Protein AF-A0A920MDA3-F1 (afdb_monomer_lite)

Radius of gyration: 17.48 Å; chains: 1; bounding box: 36×52×42 Å

Sequence (146 aa):
MLSHYSPLKVAENFQVLQALHPNRIDMGLGRAPGSDARTAHALQSFGNASGSDRYLESVLEIRTLLRREIIETGPLAGVQALPLTETMPELWLLASSEGSASVAAHCGLPLSWAHLSTVMVLRLATFIESIFVLHLSTAIQLFQSV

Structure (mmCIF, N/CA/C/O backbone):
data_AF-A0A920MDA3-F1
#
_entry.id   AF-A0A920MDA3-F1
#
loop_
_atom_site.group_PDB
_atom_site.id
_atom_site.type_symbol
_atom_site.label_atom_id
_atom_site.label_alt_id
_atom_site.label_comp_id
_atom_site.label_asym_id
_atom_site.label_entity_id
_atom_site.label_seq_id
_atom_site.pdbx_PDB_ins_code
_atom_site.Cartn_x
_atom_site.Cartn_y
_atom_site.Cartn_z
_atom_site.occupancy
_atom_site.B_iso_or_equiv
_atom_site.auth_seq_id
_atom_site.auth_comp_id
_atom_site.auth_asym_id
_atom_site.auth_atom_id
_atom_site.pdbx_PDB_model_num
ATOM 1 N N . MET A 1 1 ? 0.042 3.400 -8.063 1.00 73.44 1 MET A N 1
ATOM 2 C CA . MET A 1 1 ? 1.342 4.102 -8.152 1.00 73.44 1 MET A CA 1
ATOM 3 C C . MET A 1 1 ? 1.751 4.520 -6.752 1.00 73.44 1 MET A C 1
ATOM 5 O O . MET A 1 1 ? 1.518 5.653 -6.349 1.00 73.44 1 MET A O 1
ATOM 9 N N . LEU A 1 2 ? 2.275 3.571 -5.974 1.00 82.31 2 LEU A N 1
ATOM 10 C CA . LEU A 1 2 ? 2.605 3.819 -4.564 1.00 82.31 2 LEU A CA 1
ATOM 11 C C . LEU A 1 2 ? 3.789 4.788 -4.402 1.00 82.31 2 LEU A C 1
ATOM 13 O O . LEU A 1 2 ? 3.884 5.475 -3.398 1.00 82.31 2 LEU A O 1
ATOM 17 N N . SER A 1 3 ? 4.631 4.914 -5.431 1.00 78.00 3 SER A N 1
ATOM 18 C CA . SER A 1 3 ? 5.811 5.790 -5.458 1.00 78.00 3 SER A CA 1
ATOM 19 C C . SER A 1 3 ? 5.535 7.269 -5.165 1.00 78.00 3 SER A C 1
ATOM 21 O O . SER A 1 3 ? 6.467 8.006 -4.865 1.00 78.00 3 SER A O 1
ATOM 23 N N . HIS A 1 4 ? 4.284 7.719 -5.282 1.00 82.81 4 HIS A N 1
ATOM 24 C CA . HIS A 1 4 ? 3.924 9.139 -5.225 1.00 82.81 4 HIS A CA 1
ATOM 25 C C . HIS A 1 4 ? 3.203 9.547 -3.940 1.00 82.81 4 HIS A C 1
ATOM 27 O O . HIS A 1 4 ? 2.972 10.730 -3.727 1.00 82.81 4 HIS A O 1
ATOM 33 N N . TYR A 1 5 ? 2.817 8.593 -3.090 1.00 86.56 5 TYR A N 1
ATOM 34 C CA . TYR A 1 5 ? 1.974 8.863 -1.926 1.00 86.56 5 TYR A CA 1
ATOM 35 C C . TYR A 1 5 ? 2.527 8.183 -0.678 1.00 86.56 5 TYR A C 1
ATOM 37 O O . TYR A 1 5 ? 3.132 7.117 -0.756 1.00 86.56 5 TYR A O 1
ATOM 45 N N . SER A 1 6 ? 2.280 8.785 0.487 1.00 89.00 6 SER A N 1
ATOM 46 C CA . SER A 1 6 ? 2.546 8.126 1.767 1.00 89.00 6 SER A CA 1
ATOM 47 C C . SER A 1 6 ? 1.701 6.843 1.900 1.00 89.00 6 SER A C 1
ATOM 49 O O . SER A 1 6 ? 0.511 6.877 1.563 1.00 89.00 6 SER A O 1
ATOM 51 N N . PRO A 1 7 ? 2.268 5.746 2.440 1.00 92.44 7 PRO A N 1
ATOM 52 C CA . PRO A 1 7 ? 1.552 4.517 2.794 1.00 92.44 7 PRO A CA 1
ATOM 53 C C . PRO A 1 7 ? 0.256 4.774 3.568 1.00 92.44 7 PRO A C 1
ATOM 55 O O . PRO A 1 7 ? -0.792 4.235 3.217 1.00 92.44 7 PRO A O 1
ATOM 58 N N . LEU A 1 8 ? 0.306 5.674 4.558 1.00 94.50 8 LEU A N 1
ATOM 59 C CA . LEU A 1 8 ? -0.853 6.046 5.368 1.00 94.50 8 LEU A CA 1
ATOM 60 C C . LEU A 1 8 ? -1.972 6.633 4.509 1.00 94.50 8 LEU A C 1
ATOM 62 O O . LEU A 1 8 ? -3.113 6.193 4.591 1.00 94.50 8 LEU A O 1
ATOM 66 N N . LYS A 1 9 ? -1.637 7.578 3.624 1.00 93.75 9 LYS A N 1
ATOM 67 C CA . LYS A 1 9 ? -2.626 8.234 2.763 1.00 93.75 9 LYS A CA 1
ATOM 68 C C . LYS A 1 9 ? -3.333 7.232 1.852 1.00 93.75 9 LYS A C 1
ATOM 70 O O . LYS A 1 9 ? -4.536 7.345 1.620 1.00 93.75 9 LYS A O 1
ATOM 75 N N . VAL A 1 10 ? -2.587 6.265 1.321 1.00 94.69 10 VAL A N 1
ATOM 76 C CA . VAL A 1 10 ? -3.156 5.198 0.492 1.00 94.69 10 VAL A CA 1
ATOM 77 C C . VAL A 1 10 ? -4.061 4.300 1.333 1.00 94.69 10 VAL A C 1
ATOM 79 O O . VAL A 1 10 ? -5.201 4.073 0.935 1.00 94.69 10 VAL A O 1
ATOM 82 N N . ALA A 1 11 ? -3.600 3.847 2.503 1.00 95.81 11 ALA A N 1
ATOM 83 C CA . ALA A 1 11 ? -4.384 2.997 3.396 1.00 95.81 11 ALA A CA 1
ATOM 84 C C . ALA A 1 11 ? -5.718 3.653 3.796 1.00 95.81 11 ALA A C 1
ATOM 86 O O . ALA A 1 11 ? -6.771 3.045 3.622 1.00 95.81 11 ALA A O 1
ATOM 87 N N . GLU A 1 12 ? -5.699 4.912 4.241 1.00 97.00 12 GLU A N 1
ATOM 88 C CA . GLU A 1 12 ? -6.909 5.639 4.649 1.00 97.00 12 GLU A CA 1
ATOM 89 C C . GLU A 1 12 ? -7.890 5.854 3.496 1.00 97.00 12 GLU A C 1
ATOM 91 O O . GLU A 1 12 ? -9.091 5.652 3.658 1.00 97.00 12 GLU A O 1
ATOM 96 N N . ASN A 1 13 ? -7.405 6.208 2.300 1.00 96.62 13 ASN A N 1
ATOM 97 C CA . ASN A 1 13 ? -8.280 6.378 1.139 1.00 96.62 13 ASN A CA 1
ATOM 98 C C . ASN A 1 13 ? -9.062 5.089 0.831 1.00 96.62 13 ASN A C 1
ATOM 100 O O . ASN A 1 13 ? -10.258 5.140 0.548 1.00 96.62 13 ASN A O 1
ATOM 104 N N . PHE A 1 14 ? -8.402 3.934 0.903 1.00 96.69 14 PHE A N 1
ATOM 105 C CA . PHE A 1 14 ? -9.060 2.647 0.690 1.00 96.69 14 PHE A CA 1
ATOM 106 C C . PHE A 1 14 ? -9.953 2.238 1.864 1.00 96.69 14 PHE A C 1
ATOM 108 O O . PHE A 1 14 ? -11.005 1.656 1.623 1.00 96.69 14 PHE A O 1
ATOM 115 N N . GLN A 1 15 ? -9.611 2.595 3.104 1.00 95.56 15 GLN A N 1
ATOM 116 C CA . GLN A 1 15 ? -10.502 2.395 4.252 1.00 95.56 15 GLN A CA 1
ATOM 117 C C . GLN A 1 15 ? -11.776 3.236 4.148 1.00 95.56 15 GLN A C 1
ATOM 119 O O . GLN A 1 15 ? -12.863 2.749 4.451 1.00 95.56 15 GLN A O 1
ATOM 124 N N . VAL A 1 16 ? -11.680 4.472 3.651 1.00 97.12 16 VAL A N 1
ATOM 125 C CA . VAL A 1 16 ? -12.855 5.298 3.344 1.00 97.12 16 VAL A CA 1
ATOM 126 C C . VAL A 1 16 ? -13.719 4.624 2.277 1.00 97.12 16 VAL A C 1
ATOM 128 O O . VAL A 1 16 ? -14.930 4.511 2.456 1.00 97.12 16 VAL A O 1
ATOM 131 N N . LEU A 1 17 ? -13.117 4.133 1.189 1.00 96.44 17 LEU A N 1
ATOM 132 C CA . LEU A 1 17 ? -13.857 3.413 0.148 1.00 96.44 17 LEU A CA 1
AT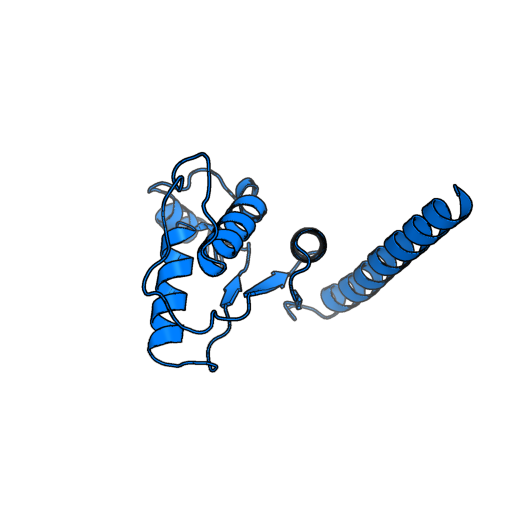OM 133 C C . LEU A 1 17 ? -14.508 2.134 0.687 1.00 96.44 17 LEU A C 1
ATOM 135 O O . LEU A 1 17 ? -15.671 1.877 0.382 1.00 96.44 17 LEU A O 1
ATOM 139 N N . GLN A 1 18 ? -13.804 1.377 1.529 1.00 95.69 18 GLN A N 1
ATOM 140 C CA . GLN A 1 18 ? -14.338 0.189 2.190 1.00 95.69 18 GLN A CA 1
ATOM 141 C C . GLN A 1 18 ? -15.507 0.532 3.122 1.00 95.69 18 GLN A C 1
ATOM 143 O O . GLN A 1 18 ? -16.488 -0.204 3.163 1.00 95.69 18 GLN A O 1
ATOM 148 N N . ALA A 1 19 ? -15.439 1.656 3.842 1.00 95.12 19 ALA A N 1
ATOM 149 C CA . ALA A 1 19 ? -16.518 2.117 4.714 1.00 95.12 19 ALA A CA 1
ATOM 150 C C . ALA A 1 19 ? -17.774 2.506 3.917 1.00 95.12 19 ALA A C 1
ATOM 152 O O . ALA A 1 19 ? -18.892 2.203 4.327 1.00 95.12 19 ALA A O 1
ATOM 153 N N . LEU A 1 20 ? -17.595 3.165 2.769 1.00 96.62 20 LEU A N 1
ATOM 154 C CA . LEU A 1 20 ? -18.698 3.584 1.899 1.00 96.62 20 LEU A CA 1
ATOM 155 C C . LEU A 1 20 ? -19.291 2.417 1.094 1.00 96.62 20 LEU A C 1
ATOM 157 O O . LEU A 1 20 ? -20.492 2.392 0.809 1.00 96.62 20 LEU A O 1
ATOM 161 N N . HIS A 1 21 ? -18.456 1.461 0.690 1.00 95.56 21 HIS A N 1
ATOM 162 C CA . HIS A 1 21 ? -18.805 0.363 -0.210 1.00 95.56 21 HIS A CA 1
ATOM 163 C C . HIS A 1 21 ? -18.217 -0.968 0.286 1.00 95.56 21 HIS A C 1
ATOM 165 O O . HIS A 1 21 ? -17.320 -1.525 -0.355 1.00 95.56 21 HIS A O 1
ATOM 171 N N . PRO A 1 22 ? -18.729 -1.508 1.405 1.00 93.81 22 PRO A N 1
ATOM 172 C CA . PRO A 1 22 ? -18.177 -2.714 2.005 1.00 93.81 22 PRO A CA 1
ATOM 173 C C . PRO A 1 22 ? -18.235 -3.898 1.035 1.00 93.81 22 PRO A C 1
ATOM 175 O O . PRO A 1 22 ? -19.230 -4.099 0.333 1.00 93.81 22 PRO A O 1
ATOM 178 N N . ASN A 1 23 ? -17.154 -4.679 1.019 1.00 90.56 23 ASN A N 1
ATOM 179 C CA . ASN A 1 23 ? -16.962 -5.889 0.206 1.00 90.56 23 ASN A CA 1
ATOM 180 C C . ASN A 1 23 ? -17.063 -5.671 -1.313 1.00 90.56 23 ASN A C 1
ATOM 182 O O . ASN A 1 23 ? -17.382 -6.600 -2.054 1.00 90.56 23 ASN A O 1
ATOM 186 N N . ARG A 1 24 ? -16.833 -4.442 -1.789 1.00 95.38 24 ARG A N 1
ATOM 187 C CA . ARG A 1 24 ? -16.846 -4.115 -3.226 1.00 95.38 24 ARG A CA 1
ATOM 188 C C . ARG A 1 24 ? -15.550 -3.501 -3.740 1.00 95.38 24 ARG A C 1
ATOM 190 O O . ARG A 1 24 ? -15.485 -3.152 -4.916 1.00 95.38 24 ARG A O 1
ATOM 197 N N . ILE A 1 25 ? -14.562 -3.315 -2.870 1.00 93.50 25 ILE A N 1
ATOM 198 C CA . ILE A 1 25 ? -13.334 -2.588 -3.174 1.00 93.50 25 ILE A CA 1
ATOM 199 C C . ILE A 1 25 ? -12.145 -3.458 -2.786 1.00 93.50 25 ILE A C 1
ATOM 201 O O . ILE A 1 25 ? -11.988 -3.799 -1.619 1.00 93.50 25 ILE A O 1
ATOM 205 N N . ASP A 1 26 ? -11.285 -3.731 -3.760 1.00 94.62 26 ASP A N 1
ATOM 206 C CA . ASP A 1 26 ? -9.972 -4.331 -3.539 1.00 94.62 26 ASP A CA 1
ATOM 207 C C . ASP A 1 26 ? -8.879 -3.278 -3.736 1.00 94.62 26 ASP A C 1
ATOM 209 O O . ASP A 1 26 ? -9.021 -2.333 -4.521 1.00 94.62 26 ASP A O 1
ATOM 213 N N . MET A 1 27 ? -7.764 -3.435 -3.028 1.00 95.06 27 MET A N 1
ATOM 214 C CA . MET A 1 27 ? -6.618 -2.536 -3.091 1.00 95.06 27 MET A CA 1
ATOM 215 C C . MET A 1 27 ? -5.545 -3.075 -4.037 1.00 95.06 27 MET A C 1
ATOM 217 O O . MET A 1 27 ? -4.750 -3.929 -3.667 1.00 95.06 27 MET A O 1
ATOM 221 N N . GLY A 1 28 ? -5.456 -2.512 -5.243 1.00 93.31 28 GLY A N 1
ATOM 222 C CA . GLY A 1 28 ? -4.358 -2.781 -6.176 1.00 93.31 28 GLY A CA 1
ATOM 223 C C . GLY A 1 28 ? -3.170 -1.826 -5.999 1.00 93.31 28 GLY A C 1
ATOM 224 O O . GLY A 1 28 ? -3.314 -0.612 -6.164 1.00 93.31 28 GLY A O 1
ATOM 225 N N . LEU A 1 29 ? -1.967 -2.352 -5.743 1.00 91.94 29 LEU A N 1
ATOM 226 C CA . LEU A 1 29 ? -0.732 -1.567 -5.621 1.00 91.94 29 LEU A CA 1
ATOM 227 C C . LEU A 1 29 ? 0.266 -1.896 -6.730 1.00 91.94 29 LEU A C 1
ATOM 229 O O . LEU A 1 29 ? 0.635 -3.043 -6.927 1.00 91.94 29 LEU A O 1
ATOM 233 N N . GLY A 1 30 ? 0.798 -0.871 -7.396 1.00 88.81 30 GLY A N 1
ATOM 234 C CA . GLY A 1 30 ? 1.835 -1.016 -8.423 1.00 88.81 30 GLY A CA 1
ATOM 235 C C . GLY A 1 30 ? 3.031 -0.097 -8.185 1.00 88.81 30 GLY A C 1
ATOM 236 O O . GLY A 1 30 ? 2.868 1.016 -7.663 1.00 88.81 30 GLY A O 1
ATOM 237 N N . ARG A 1 31 ? 4.214 -0.567 -8.604 1.00 84.38 31 ARG A N 1
ATOM 238 C CA . ARG A 1 31 ? 5.507 0.126 -8.448 1.00 84.38 31 ARG A CA 1
ATOM 239 C C . ARG A 1 31 ? 5.746 1.223 -9.484 1.00 84.38 31 ARG A C 1
ATOM 241 O O . ARG A 1 31 ? 6.379 2.223 -9.169 1.00 84.38 31 ARG A O 1
ATOM 248 N N . ALA A 1 32 ? 5.303 1.012 -10.723 1.00 82.19 32 ALA A N 1
ATOM 249 C CA . ALA A 1 32 ? 5.609 1.920 -11.824 1.00 82.19 32 ALA A CA 1
ATOM 250 C C . ALA A 1 32 ? 5.052 3.332 -11.557 1.00 82.19 32 ALA A C 1
ATOM 252 O O . ALA A 1 32 ? 3.961 3.449 -10.993 1.00 82.19 32 ALA A O 1
ATOM 253 N N . PRO A 1 33 ? 5.754 4.393 -11.996 1.00 76.69 33 PRO A N 1
ATOM 254 C CA . PRO A 1 33 ? 5.346 5.773 -11.761 1.00 76.69 33 PRO A CA 1
ATOM 255 C C . PRO A 1 33 ? 4.160 6.211 -12.618 1.00 76.69 33 PRO A C 1
ATOM 257 O O . PRO A 1 33 ? 3.684 7.308 -12.390 1.00 76.69 33 PRO A O 1
ATOM 260 N N . GLY A 1 34 ? 3.714 5.418 -13.602 1.00 79.12 34 GLY A N 1
ATOM 261 C CA . GLY A 1 34 ? 2.482 5.625 -14.385 1.00 79.12 34 GLY A CA 1
ATOM 262 C C . GLY A 1 34 ? 2.334 6.957 -15.136 1.00 79.12 34 GLY A C 1
ATOM 263 O O . GLY A 1 34 ? 1.261 7.230 -15.662 1.00 79.12 34 GLY A O 1
ATOM 264 N N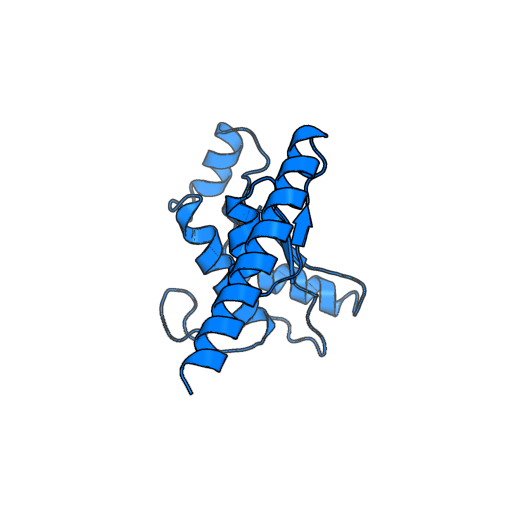 . SER A 1 35 ? 3.384 7.773 -15.199 1.00 81.62 35 SER A N 1
ATOM 265 C CA . SER A 1 35 ? 3.422 9.073 -15.869 1.00 81.62 35 SER A CA 1
ATOM 266 C C . SER A 1 35 ? 4.779 9.292 -16.542 1.00 81.62 35 SER A C 1
ATOM 268 O O . SER A 1 35 ? 5.714 8.512 -16.345 1.00 81.62 35 SER A O 1
ATOM 270 N N . ASP A 1 36 ? 4.915 10.381 -17.300 1.00 87.62 36 ASP A N 1
ATOM 271 C CA . ASP A 1 36 ? 6.217 10.845 -17.776 1.00 87.62 36 ASP A CA 1
ATOM 272 C C . ASP A 1 36 ? 7.113 11.315 -16.612 1.00 87.62 36 ASP A C 1
ATOM 274 O O . ASP A 1 36 ? 6.647 11.547 -15.490 1.00 87.62 36 ASP A O 1
ATOM 278 N N . ALA A 1 37 ? 8.412 11.460 -16.884 1.00 85.00 37 ALA A N 1
ATOM 279 C CA . ALA A 1 37 ? 9.415 11.796 -15.877 1.00 85.00 37 ALA A CA 1
ATOM 280 C C . ALA A 1 37 ? 9.191 13.170 -15.225 1.00 85.00 37 ALA A C 1
ATOM 282 O O . ALA A 1 37 ? 9.449 13.325 -14.032 1.00 85.00 37 ALA A O 1
ATOM 283 N N . ARG A 1 38 ? 8.688 14.162 -15.973 1.00 88.81 38 ARG A N 1
ATOM 284 C CA . ARG A 1 38 ? 8.435 15.507 -15.441 1.00 88.81 38 ARG A CA 1
ATOM 285 C C . ARG A 1 38 ? 7.253 15.480 -14.479 1.00 88.81 38 ARG A C 1
ATOM 287 O O . ARG A 1 38 ? 7.349 16.038 -13.388 1.00 88.81 38 ARG A O 1
ATOM 294 N N . THR A 1 39 ? 6.177 14.797 -14.860 1.00 87.69 39 THR A N 1
ATOM 295 C CA . THR A 1 39 ? 5.009 14.600 -13.993 1.00 87.69 39 THR A CA 1
ATOM 296 C C . THR A 1 39 ? 5.366 13.782 -12.753 1.00 87.69 39 THR A C 1
ATOM 298 O O . THR A 1 39 ? 5.018 14.175 -11.643 1.00 87.69 39 THR A O 1
ATOM 301 N N . ALA A 1 40 ? 6.128 12.694 -12.911 1.00 84.62 40 ALA A N 1
ATOM 302 C CA . ALA A 1 40 ? 6.573 11.867 -11.788 1.00 84.62 40 ALA A CA 1
ATOM 303 C C . ALA A 1 40 ? 7.440 12.670 -10.811 1.00 84.62 40 ALA A C 1
ATOM 305 O O . ALA A 1 40 ? 7.234 12.586 -9.603 1.00 84.62 40 ALA A O 1
ATOM 306 N N . HIS A 1 41 ? 8.358 13.492 -11.330 1.00 83.25 41 HIS A N 1
ATOM 307 C CA . HIS A 1 41 ? 9.186 14.363 -10.506 1.00 83.25 41 HIS A CA 1
ATOM 308 C C . HIS A 1 41 ? 8.337 15.357 -9.715 1.00 83.25 41 HIS A C 1
ATOM 310 O O . HIS A 1 41 ? 8.501 15.434 -8.505 1.00 83.25 41 HIS A O 1
ATOM 316 N N . ALA A 1 42 ? 7.388 16.047 -10.357 1.00 85.50 42 ALA A N 1
ATOM 317 C CA . ALA A 1 42 ? 6.510 17.006 -9.684 1.00 85.50 42 ALA A CA 1
ATOM 318 C C . ALA A 1 42 ? 5.676 16.369 -8.554 1.00 85.50 42 ALA A C 1
ATOM 320 O O . ALA A 1 42 ? 5.453 17.001 -7.524 1.00 85.50 42 ALA A O 1
ATOM 321 N N . LEU A 1 43 ? 5.250 15.112 -8.725 1.00 82.94 43 LEU A N 1
ATOM 322 C CA . LEU A 1 43 ? 4.542 14.348 -7.691 1.00 82.94 43 LEU A CA 1
ATOM 323 C C . LEU A 1 43 ? 5.463 13.903 -6.542 1.00 82.94 43 LEU A C 1
ATOM 325 O O . LEU A 1 43 ? 5.007 13.772 -5.412 1.00 82.94 43 LEU A O 1
ATOM 329 N N . GLN A 1 44 ? 6.752 13.691 -6.816 1.00 77.44 44 GLN A N 1
ATOM 330 C CA . GLN A 1 44 ? 7.755 13.259 -5.834 1.00 77.44 44 GLN A CA 1
ATOM 331 C C . GLN A 1 44 ? 8.476 14.425 -5.138 1.00 77.44 44 GLN A C 1
ATOM 333 O O . GLN A 1 44 ? 9.076 14.217 -4.082 1.00 77.44 44 GLN A O 1
ATOM 338 N N . SER A 1 45 ? 8.410 15.646 -5.692 1.00 58.69 45 SER A N 1
ATOM 339 C CA . SER A 1 45 ? 9.140 16.835 -5.215 1.00 58.69 45 SER A CA 1
ATOM 340 C C . SER A 1 45 ? 8.856 17.202 -3.752 1.00 58.69 45 SER A C 1
ATOM 342 O O . SER A 1 45 ? 9.662 17.899 -3.141 1.00 58.69 45 SER A O 1
ATOM 344 N N . PHE A 1 46 ? 7.758 16.715 -3.167 1.00 55.47 46 PHE A N 1
ATOM 345 C CA . PHE A 1 46 ? 7.391 16.945 -1.771 1.00 55.47 46 PHE A CA 1
ATOM 346 C C . PHE A 1 46 ? 7.328 15.623 -0.991 1.00 55.47 46 PHE A C 1
ATOM 348 O O . PHE A 1 46 ? 6.262 15.050 -0.791 1.00 55.47 46 PHE A O 1
ATOM 355 N N . GLY A 1 47 ? 8.483 15.147 -0.519 1.00 52.41 47 GLY A N 1
ATOM 356 C CA . GLY A 1 47 ? 8.549 14.206 0.610 1.00 52.41 47 GLY A CA 1
ATOM 357 C C . GLY A 1 47 ? 8.851 12.737 0.300 1.00 52.41 47 GLY A C 1
ATOM 358 O O . GLY A 1 47 ? 9.135 12.003 1.239 1.00 52.41 47 GLY A O 1
ATOM 359 N N . ASN A 1 48 ? 8.896 12.312 -0.966 1.00 53.72 48 ASN A N 1
ATOM 360 C CA . ASN A 1 48 ? 9.306 10.953 -1.352 1.00 53.72 48 ASN A CA 1
ATOM 361 C C . ASN A 1 48 ? 10.482 11.007 -2.342 1.00 53.72 48 ASN A C 1
ATOM 363 O O . ASN A 1 48 ? 10.385 10.586 -3.490 1.00 53.72 48 ASN A O 1
ATOM 367 N N . ALA A 1 49 ? 11.620 11.539 -1.886 1.00 46.78 49 ALA A N 1
ATOM 368 C CA . ALA A 1 49 ? 12.877 11.510 -2.644 1.00 46.78 49 ALA A CA 1
ATOM 369 C C . ALA A 1 49 ? 13.518 10.105 -2.700 1.00 46.78 49 ALA A C 1
ATOM 371 O O . ALA A 1 49 ? 14.507 9.897 -3.400 1.00 46.78 49 ALA A O 1
ATOM 372 N N . SER A 1 50 ? 12.967 9.125 -1.982 1.00 48.16 50 SER A N 1
ATOM 373 C CA . SER A 1 50 ? 13.389 7.731 -2.069 1.00 48.16 50 SER A CA 1
ATOM 374 C C . SER A 1 50 ? 12.556 7.043 -3.144 1.00 48.16 50 SER A C 1
ATOM 376 O O . SER A 1 50 ? 11.376 6.772 -2.939 1.00 48.16 50 SER A O 1
ATOM 378 N N . GLY A 1 51 ? 13.174 6.826 -4.306 1.00 52.84 51 GLY A N 1
ATOM 379 C CA . GLY A 1 51 ? 12.585 6.171 -5.468 1.00 52.84 51 GLY A CA 1
ATOM 380 C C . GLY A 1 51 ? 12.143 4.726 -5.210 1.00 52.84 51 GLY A C 1
ATOM 381 O O . GLY A 1 51 ? 11.869 4.310 -4.090 1.00 52.84 51 GLY A O 1
ATOM 382 N N . SER A 1 52 ? 12.074 3.935 -6.278 1.00 54.91 52 SER A N 1
ATOM 383 C CA . SER A 1 52 ? 11.610 2.536 -6.310 1.00 54.91 52 SER A CA 1
ATOM 384 C C . SER A 1 52 ? 12.066 1.608 -5.169 1.00 54.91 52 SER A C 1
ATOM 386 O O . SER A 1 52 ? 11.415 0.585 -4.953 1.00 54.91 52 SER A O 1
ATOM 388 N N . ASP A 1 53 ? 13.142 1.949 -4.460 1.00 64.00 53 ASP A N 1
ATOM 389 C CA . ASP A 1 53 ? 13.769 1.170 -3.388 1.00 64.00 53 ASP A CA 1
ATOM 390 C C . ASP A 1 53 ? 12.898 0.992 -2.138 1.00 64.00 53 ASP A C 1
ATOM 392 O O . ASP A 1 53 ? 13.041 -0.013 -1.449 1.00 64.00 53 ASP A O 1
ATOM 396 N N . ARG A 1 54 ? 11.936 1.886 -1.866 1.00 81.19 54 ARG A N 1
ATOM 397 C CA . ARG A 1 54 ? 11.037 1.744 -0.698 1.00 81.19 54 ARG A CA 1
ATOM 398 C C . ARG A 1 54 ? 9.737 0.998 -0.983 1.00 81.19 54 ARG A C 1
ATOM 400 O O . ARG A 1 54 ? 8.919 0.842 -0.087 1.00 81.19 54 ARG A O 1
ATOM 407 N N . TYR A 1 55 ? 9.519 0.515 -2.208 1.00 86.75 55 TYR A N 1
ATOM 408 C CA . TYR A 1 55 ? 8.231 -0.083 -2.579 1.00 86.75 55 TYR A CA 1
ATOM 409 C C . TYR A 1 55 ? 7.841 -1.274 -1.691 1.00 86.75 55 TYR A C 1
ATOM 411 O O . TYR A 1 55 ? 6.701 -1.333 -1.241 1.00 86.75 55 TYR A O 1
ATOM 419 N N . LEU A 1 56 ? 8.779 -2.188 -1.409 1.00 89.31 56 LEU A N 1
ATOM 420 C CA . LEU A 1 56 ? 8.532 -3.323 -0.511 1.00 89.31 56 LEU A CA 1
ATOM 421 C C . LEU A 1 56 ? 8.156 -2.843 0.897 1.00 89.31 56 LEU A C 1
ATOM 423 O O . LEU A 1 56 ? 7.168 -3.302 1.458 1.00 89.31 56 LEU A O 1
ATOM 427 N N . GLU A 1 57 ? 8.917 -1.895 1.436 1.00 90.25 57 GLU A N 1
ATOM 428 C CA . GLU A 1 57 ? 8.696 -1.336 2.769 1.00 90.25 57 GLU A CA 1
ATOM 429 C C . GLU A 1 57 ? 7.317 -0.666 2.866 1.00 90.25 57 GLU A C 1
ATOM 431 O O . GLU A 1 57 ? 6.538 -0.987 3.755 1.00 90.25 57 GLU A O 1
ATOM 436 N N . SER A 1 58 ? 6.943 0.141 1.870 1.00 91.50 58 SER A N 1
ATOM 437 C CA . SER A 1 58 ? 5.622 0.773 1.796 1.00 91.50 58 SER A CA 1
ATOM 438 C C . SER A 1 58 ? 4.472 -0.227 1.655 1.00 91.50 58 SER A C 1
ATOM 440 O O . SER A 1 58 ? 3.394 -0.002 2.203 1.00 91.50 58 SER A O 1
ATOM 442 N N . VAL A 1 59 ? 4.670 -1.339 0.937 1.00 93.25 59 VAL A N 1
ATOM 443 C CA . VAL A 1 59 ? 3.679 -2.428 0.871 1.00 93.25 59 VAL A CA 1
ATOM 444 C C . VAL A 1 59 ? 3.499 -3.076 2.246 1.00 93.25 59 VAL A C 1
ATOM 446 O O . VAL A 1 59 ? 2.366 -3.345 2.647 1.00 93.25 59 VAL A O 1
ATOM 449 N N . LEU A 1 60 ? 4.593 -3.306 2.979 1.00 93.88 60 LEU A N 1
ATOM 450 C CA . LEU A 1 60 ? 4.544 -3.860 4.332 1.00 93.88 60 LEU A CA 1
ATOM 451 C C . LEU A 1 60 ? 3.858 -2.897 5.306 1.00 93.88 60 LEU A C 1
ATOM 453 O O . LEU A 1 60 ? 2.949 -3.326 6.010 1.00 93.88 60 LEU A O 1
ATOM 457 N N . GLU A 1 61 ? 4.209 -1.609 5.281 1.00 95.06 61 GLU A N 1
ATOM 458 C CA . GLU A 1 61 ? 3.574 -0.567 6.100 1.00 95.06 61 GLU A CA 1
ATOM 459 C C . GLU A 1 61 ? 2.060 -0.498 5.839 1.00 95.06 61 GLU A C 1
ATOM 461 O O . GLU A 1 61 ? 1.275 -0.523 6.784 1.00 95.06 61 GLU A O 1
ATOM 466 N N . ILE A 1 62 ? 1.621 -0.499 4.570 1.00 95.56 62 ILE A N 1
ATOM 467 C CA . ILE A 1 62 ? 0.187 -0.544 4.226 1.00 95.56 62 ILE A CA 1
ATOM 468 C C . ILE A 1 62 ? -0.472 -1.802 4.787 1.00 95.56 62 ILE A C 1
ATOM 470 O O . ILE A 1 62 ? -1.548 -1.718 5.376 1.00 95.56 62 ILE A O 1
ATOM 474 N N . ARG A 1 63 ? 0.150 -2.972 4.614 1.00 95.38 63 ARG A N 1
ATOM 475 C CA . ARG A 1 63 ? -0.411 -4.238 5.100 1.00 95.38 63 ARG A CA 1
ATOM 476 C C . ARG A 1 63 ? -0.576 -4.228 6.621 1.00 95.38 63 ARG A C 1
ATOM 478 O O . ARG A 1 63 ? -1.619 -4.661 7.105 1.00 95.38 63 ARG A O 1
ATOM 485 N N . THR A 1 64 ? 0.413 -3.720 7.353 1.00 95.88 64 THR A N 1
ATOM 486 C CA . THR A 1 64 ? 0.366 -3.559 8.815 1.00 95.88 64 THR A CA 1
ATOM 487 C C . THR A 1 64 ? -0.753 -2.595 9.221 1.00 95.88 64 THR A C 1
ATOM 489 O O . THR A 1 64 ? -1.585 -2.943 10.059 1.00 95.88 64 THR A O 1
ATOM 492 N N . LEU A 1 65 ? -0.865 -1.441 8.550 1.00 96.12 65 LEU A N 1
ATOM 493 C CA . LEU A 1 65 ? -1.931 -0.462 8.791 1.00 96.12 65 LEU A CA 1
ATOM 494 C C . LEU A 1 65 ? -3.336 -1.038 8.543 1.00 96.12 65 LEU A C 1
ATOM 496 O O . LEU A 1 65 ? -4.228 -0.842 9.366 1.00 96.12 65 LEU A O 1
ATOM 500 N N . LEU A 1 66 ? -3.542 -1.772 7.442 1.00 94.62 66 LEU A N 1
ATOM 501 C CA . LEU A 1 66 ? -4.830 -2.410 7.125 1.00 94.62 66 LEU A CA 1
ATOM 502 C C . LEU A 1 66 ? -5.208 -3.488 8.146 1.00 94.62 66 LEU A C 1
ATOM 504 O O . LEU A 1 66 ? -6.374 -3.601 8.525 1.00 94.62 66 LEU A O 1
ATOM 508 N N . ARG A 1 67 ? -4.215 -4.238 8.637 1.00 93.81 67 ARG A N 1
ATOM 509 C CA . ARG A 1 67 ? -4.383 -5.223 9.713 1.00 93.81 67 ARG A CA 1
ATOM 510 C C . ARG A 1 67 ? -4.574 -4.602 11.092 1.00 93.81 67 ARG A C 1
ATOM 512 O O . ARG A 1 67 ? -4.867 -5.333 12.035 1.00 93.81 67 ARG A O 1
ATOM 519 N N . ARG A 1 68 ? -4.457 -3.273 11.203 1.00 93.19 68 ARG A N 1
ATOM 520 C CA . ARG A 1 68 ? -4.520 -2.518 12.466 1.00 93.19 68 ARG A CA 1
ATOM 521 C C . ARG A 1 68 ? -3.440 -2.952 13.458 1.00 93.19 68 ARG A C 1
ATOM 523 O O . ARG A 1 68 ? -3.607 -2.827 14.669 1.00 93.19 68 ARG A O 1
ATOM 530 N N . GLU A 1 69 ? -2.348 -3.482 12.930 1.00 94.50 69 GLU A N 1
ATOM 531 C CA . GLU A 1 69 ? -1.140 -3.763 13.687 1.00 94.50 69 GLU A CA 1
ATOM 532 C C . GLU A 1 69 ? -0.381 -2.450 13.913 1.00 94.50 69 GLU A C 1
ATOM 534 O O . GLU A 1 69 ? -0.529 -1.483 13.160 1.00 94.50 69 GLU A O 1
ATOM 539 N N . ILE A 1 70 ? 0.423 -2.403 14.972 1.00 93.19 70 ILE A N 1
ATOM 540 C CA . ILE A 1 70 ? 1.203 -1.216 15.316 1.00 93.19 70 ILE A CA 1
ATOM 541 C C . ILE A 1 70 ? 2.542 -1.290 14.587 1.00 93.19 70 ILE A C 1
ATOM 543 O O . ILE A 1 70 ? 3.256 -2.288 14.658 1.00 93.19 70 ILE A O 1
ATOM 547 N N . ILE A 1 71 ? 2.883 -0.216 13.879 1.00 94.94 71 ILE A N 1
ATOM 548 C CA . ILE A 1 71 ? 4.249 0.003 13.412 1.00 94.94 71 ILE A CA 1
ATOM 549 C C . ILE A 1 71 ? 5.040 0.545 14.607 1.00 94.94 71 ILE A C 1
ATOM 551 O O . ILE A 1 71 ? 4.634 1.527 15.223 1.00 94.94 71 ILE A O 1
ATOM 555 N N . GLU A 1 72 ? 6.152 -0.102 14.946 1.00 94.00 72 GLU A N 1
ATOM 556 C CA . GLU A 1 72 ? 6.930 0.215 16.155 1.00 94.00 72 GLU A CA 1
ATOM 557 C C . GLU A 1 72 ? 7.940 1.352 15.944 1.00 94.00 72 GLU A C 1
ATOM 559 O O . GLU A 1 72 ? 8.304 2.063 16.879 1.00 94.00 72 GLU A O 1
ATOM 564 N N . THR A 1 73 ? 8.432 1.528 14.717 1.00 92.19 73 THR A N 1
ATOM 565 C CA . THR A 1 73 ? 9.541 2.442 14.417 1.00 92.19 73 THR A CA 1
ATOM 566 C C . THR A 1 73 ? 9.300 3.245 13.142 1.00 92.19 73 THR A C 1
ATOM 568 O O . THR A 1 73 ? 8.450 2.922 12.316 1.00 92.19 73 THR A O 1
ATOM 571 N N . GLY A 1 74 ? 10.062 4.328 12.981 1.00 90.00 74 GLY A N 1
ATOM 572 C CA . GLY A 1 74 ? 9.987 5.184 11.801 1.00 90.00 74 GLY A CA 1
ATOM 573 C C . GLY A 1 74 ? 8.835 6.198 11.832 1.00 90.00 74 GLY A C 1
ATOM 574 O O . GLY A 1 74 ? 8.200 6.403 12.867 1.00 90.00 74 GLY A O 1
ATOM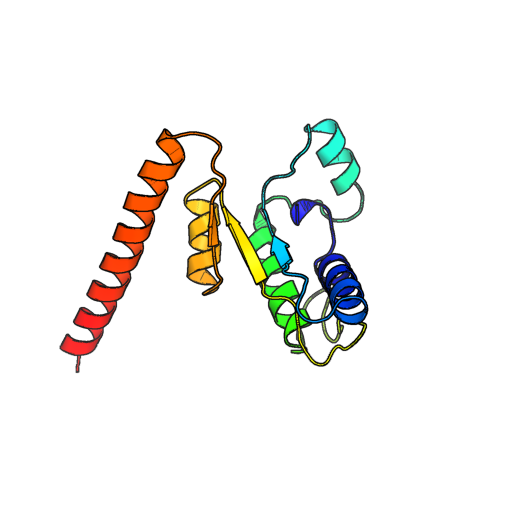 575 N N . PRO A 1 75 ? 8.571 6.880 10.703 1.00 88.88 75 PRO A N 1
ATOM 576 C CA . PRO A 1 75 ? 7.630 8.004 10.649 1.00 88.88 75 PRO A CA 1
ATOM 577 C C . PRO A 1 75 ? 6.167 7.640 10.925 1.00 88.88 75 PRO A C 1
ATOM 579 O O . PRO A 1 75 ? 5.374 8.521 11.244 1.00 88.88 75 PRO A O 1
ATOM 582 N N . LEU A 1 76 ? 5.804 6.364 10.769 1.00 92.44 76 LEU A N 1
ATOM 583 C C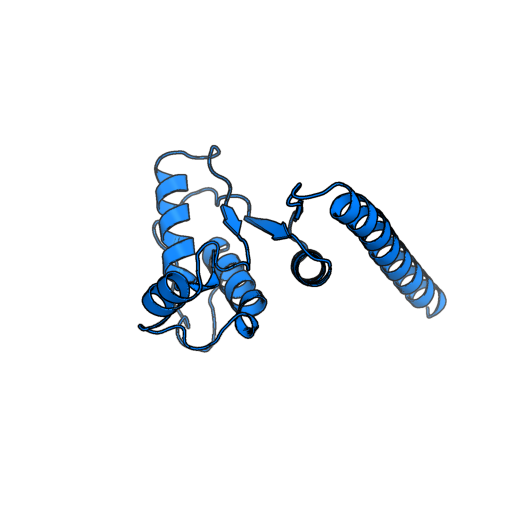A . LEU A 1 76 ? 4.451 5.851 11.000 1.00 92.44 76 LEU A CA 1
ATOM 584 C C . LEU A 1 76 ? 4.312 5.137 12.354 1.00 92.44 76 LEU A C 1
ATOM 586 O O . LEU A 1 76 ? 3.294 4.492 12.596 1.00 92.44 76 LEU A O 1
ATOM 590 N N . ALA A 1 77 ? 5.312 5.243 13.237 1.00 96.12 77 ALA A N 1
ATOM 591 C CA . ALA A 1 77 ? 5.282 4.579 14.532 1.00 96.12 77 ALA A CA 1
ATOM 592 C C . ALA A 1 77 ? 4.060 5.003 15.366 1.00 96.12 77 ALA A C 1
ATOM 594 O O . ALA A 1 77 ? 3.807 6.195 15.550 1.00 96.12 77 ALA A O 1
ATOM 595 N N . GLY A 1 78 ? 3.291 4.029 15.857 1.00 96.06 78 GLY A N 1
ATOM 596 C CA . GLY A 1 78 ? 2.068 4.266 16.636 1.00 96.06 78 GLY A CA 1
ATOM 597 C C . GLY A 1 78 ? 0.881 4.842 15.849 1.00 96.06 78 GLY A C 1
ATOM 598 O O . GLY A 1 78 ? -0.158 5.126 16.445 1.00 96.06 78 GLY A O 1
ATOM 599 N N . VAL A 1 79 ? 1.002 5.020 14.530 1.00 96.12 79 VAL A N 1
ATOM 600 C CA . VAL A 1 79 ? -0.067 5.572 13.687 1.00 96.12 79 VAL A CA 1
ATOM 601 C C . VAL A 1 79 ? -1.035 4.469 13.256 1.00 96.12 79 VAL A C 1
ATOM 603 O O . VAL A 1 79 ? -0.623 3.372 12.890 1.00 96.12 79 VAL A O 1
ATOM 606 N N . GLN A 1 80 ? -2.333 4.780 13.250 1.00 95.81 80 GLN A N 1
ATOM 607 C CA . GLN A 1 80 ? -3.384 3.913 12.711 1.00 95.81 80 GLN A CA 1
ATOM 608 C C . GLN A 1 80 ? -4.039 4.551 11.486 1.00 95.81 80 GLN A C 1
ATOM 610 O O . GLN A 1 80 ? -4.243 5.762 11.452 1.00 95.81 80 GLN A O 1
ATOM 615 N N . ALA A 1 81 ? -4.406 3.727 10.502 1.00 95.75 81 ALA A N 1
ATOM 616 C CA . ALA A 1 81 ? -5.188 4.174 9.354 1.00 95.75 81 ALA A CA 1
ATOM 617 C C . ALA A 1 81 ? -6.683 4.207 9.701 1.00 95.75 81 ALA A C 1
ATOM 619 O O . ALA A 1 81 ? -7.252 3.200 10.136 1.00 95.75 81 ALA A O 1
ATOM 620 N N . LEU A 1 82 ? -7.319 5.357 9.477 1.00 95.62 82 LEU A N 1
ATOM 621 C CA . LEU A 1 82 ? -8.743 5.581 9.715 1.00 95.62 82 LEU A CA 1
ATOM 622 C C . LEU A 1 82 ? -9.517 5.770 8.394 1.00 95.62 82 LEU A C 1
ATOM 624 O O . LEU A 1 82 ? -8.932 6.166 7.385 1.00 95.62 82 LEU A O 1
ATOM 628 N N . PRO A 1 83 ? -10.843 5.526 8.373 1.00 95.25 83 PRO A N 1
ATOM 629 C CA . PRO A 1 83 ? -11.685 5.000 9.455 1.00 95.25 83 PRO A CA 1
ATOM 630 C C . PRO A 1 83 ? -11.463 3.502 9.720 1.00 95.25 83 PRO A C 1
ATOM 632 O O . PRO A 1 83 ? -10.962 2.771 8.870 1.00 95.25 83 PRO A O 1
ATOM 635 N N . LEU A 1 84 ? -11.880 3.029 10.898 1.00 92.44 84 LEU A N 1
ATOM 636 C CA . LEU A 1 84 ? -11.908 1.596 11.202 1.00 92.44 84 LEU A CA 1
ATOM 637 C C . LEU A 1 84 ? -13.189 0.962 10.640 1.00 92.44 84 LEU A C 1
ATOM 639 O O . LEU A 1 84 ? -14.296 1.388 10.957 1.00 92.44 84 LEU A O 1
ATOM 643 N N . THR A 1 85 ? -13.026 -0.080 9.831 1.00 90.38 85 THR A N 1
ATOM 644 C CA . THR A 1 85 ? -14.090 -0.805 9.112 1.00 90.38 85 THR A CA 1
ATOM 645 C C . THR A 1 85 ? -14.100 -2.280 9.499 1.00 90.38 85 THR A C 1
ATOM 647 O O . THR A 1 85 ? -13.034 -2.867 9.634 1.00 90.38 85 THR A O 1
ATOM 650 N N . GLU A 1 86 ? -15.259 -2.920 9.678 1.00 89.56 86 GLU A N 1
ATOM 651 C CA . GLU A 1 86 ? -15.333 -4.339 10.107 1.00 89.56 86 GLU A CA 1
ATOM 652 C C . GLU A 1 86 ? -14.468 -5.287 9.261 1.00 89.56 86 GLU A C 1
ATOM 654 O O . GLU A 1 86 ? -13.842 -6.207 9.779 1.00 89.56 86 GLU A O 1
ATOM 659 N N . THR A 1 87 ? -14.397 -5.005 7.966 1.00 90.88 87 THR A N 1
ATOM 660 C CA . THR A 1 87 ? -13.598 -5.715 6.965 1.00 90.88 87 THR A CA 1
ATOM 661 C C . THR A 1 87 ? -12.581 -4.765 6.347 1.00 90.88 87 THR A C 1
ATOM 663 O O . THR A 1 87 ? -12.895 -3.588 6.183 1.00 90.88 87 THR A O 1
ATOM 666 N N . MET A 1 88 ? -11.437 -5.276 5.900 1.00 91.50 88 MET A N 1
ATOM 667 C CA . MET A 1 88 ? -10.459 -4.519 5.110 1.00 91.50 88 MET A CA 1
ATOM 668 C C . MET A 1 88 ? -10.509 -4.941 3.631 1.00 91.50 88 MET A C 1
ATOM 670 O O . MET A 1 88 ? -10.853 -6.093 3.359 1.00 91.50 88 MET A O 1
ATOM 674 N N . PRO A 1 89 ? -10.161 -4.049 2.687 1.00 93.81 89 PRO A N 1
ATOM 675 C CA . PRO A 1 89 ? -10.045 -4.410 1.276 1.00 93.81 89 PRO A CA 1
ATOM 676 C C . PRO A 1 89 ? -8.933 -5.448 1.069 1.00 93.81 89 PRO A C 1
ATOM 678 O O . PRO A 1 89 ? -7.893 -5.387 1.735 1.00 93.81 89 PRO A O 1
ATOM 681 N N . GLU A 1 90 ? -9.123 -6.385 0.137 1.00 94.19 90 GLU A N 1
ATOM 682 C CA . GLU A 1 90 ? -8.080 -7.358 -0.195 1.00 94.19 90 GLU A CA 1
ATOM 683 C C . GLU A 1 90 ? -6.919 -6.658 -0.909 1.00 94.19 90 GLU A C 1
ATOM 685 O O . GLU A 1 90 ? -7.120 -5.837 -1.803 1.00 94.19 90 GLU A O 1
ATOM 690 N N . LEU A 1 91 ? -5.684 -6.959 -0.506 1.00 95.06 91 LEU A N 1
ATOM 691 C CA . LEU A 1 91 ? -4.491 -6.311 -1.040 1.00 95.06 91 LEU A CA 1
ATOM 692 C C . LEU A 1 91 ? -3.882 -7.127 -2.185 1.00 95.06 91 LEU A C 1
ATOM 694 O O . LEU A 1 91 ? -3.366 -8.214 -1.955 1.00 95.06 91 LEU A O 1
ATOM 698 N N . TRP A 1 92 ? -3.842 -6.544 -3.381 1.00 95.12 92 TRP A N 1
ATOM 699 C CA . TRP A 1 92 ? -3.292 -7.121 -4.607 1.00 95.12 92 TRP A CA 1
ATOM 700 C C . TRP A 1 92 ? -2.067 -6.344 -5.086 1.00 95.12 92 TRP A C 1
ATOM 702 O O . TRP A 1 92 ? -2.084 -5.112 -5.154 1.00 95.12 92 TRP A O 1
ATOM 712 N N . LEU A 1 93 ? -1.009 -7.048 -5.495 1.00 93.31 93 LEU A N 1
ATOM 713 C CA . LEU A 1 93 ? 0.160 -6.410 -6.103 1.00 93.31 93 LEU A CA 1
ATOM 714 C C . LEU A 1 93 ? 0.135 -6.542 -7.624 1.00 93.31 93 LEU A C 1
ATOM 716 O O . LEU A 1 93 ? 0.081 -7.639 -8.172 1.00 93.31 93 LEU A O 1
ATOM 720 N N . LEU A 1 94 ? 0.221 -5.409 -8.315 1.00 90.88 94 LEU A N 1
ATOM 721 C CA . LEU A 1 94 ? 0.389 -5.334 -9.758 1.00 90.88 94 LEU A CA 1
ATOM 722 C C . LEU A 1 94 ? 1.866 -5.508 -10.118 1.00 90.88 94 LEU A C 1
ATOM 724 O O . LEU A 1 94 ? 2.703 -4.657 -9.792 1.00 90.88 94 LEU A O 1
ATOM 728 N N . ALA A 1 95 ? 2.171 -6.561 -10.870 1.00 88.31 95 ALA A N 1
ATOM 729 C CA . ALA A 1 95 ? 3.491 -6.793 -11.427 1.00 88.31 95 ALA A CA 1
ATOM 730 C C . ALA A 1 95 ? 3.505 -6.678 -12.949 1.00 88.31 95 ALA A C 1
ATOM 732 O O . ALA A 1 95 ? 2.643 -7.179 -13.666 1.00 88.31 95 ALA A O 1
ATOM 733 N N . SER A 1 96 ? 4.562 -6.038 -13.433 1.00 84.62 96 SER A N 1
ATOM 734 C CA . SER A 1 96 ? 4.940 -5.970 -14.843 1.00 84.62 96 SER A CA 1
ATOM 735 C C . SER A 1 96 ? 6.412 -6.372 -15.016 1.00 84.62 96 SER A C 1
ATOM 737 O O . SER A 1 96 ? 7.093 -5.916 -15.926 1.00 84.62 96 SER A O 1
ATOM 739 N N . SER A 1 97 ? 6.973 -7.114 -14.064 1.00 83.75 97 SER A N 1
ATOM 740 C CA . SER A 1 97 ? 8.347 -7.617 -14.108 1.00 83.75 97 SER A CA 1
ATOM 741 C C . SER A 1 97 ? 8.518 -8.718 -13.066 1.00 83.75 97 SER A C 1
ATOM 743 O O . SER A 1 97 ? 7.797 -8.731 -12.066 1.00 83.75 97 SER A O 1
ATOM 745 N N . GLU A 1 98 ? 9.503 -9.592 -13.266 1.00 82.62 98 GLU A N 1
ATOM 746 C CA . GLU A 1 98 ? 9.895 -10.618 -12.287 1.00 82.62 98 GLU A CA 1
ATOM 747 C C . GLU A 1 98 ? 10.230 -9.987 -10.925 1.00 82.62 98 GLU A C 1
ATOM 749 O O . GLU A 1 98 ? 9.770 -10.462 -9.895 1.00 82.62 98 GLU A O 1
ATOM 754 N N . GLY A 1 99 ? 10.925 -8.842 -10.912 1.00 81.75 99 GLY A N 1
ATOM 755 C CA . GLY A 1 99 ? 11.257 -8.126 -9.676 1.00 81.75 99 GLY A CA 1
ATOM 756 C C . GLY A 1 99 ? 10.053 -7.536 -8.928 1.00 81.75 99 GLY A C 1
ATOM 757 O O . GLY A 1 99 ? 10.130 -7.319 -7.727 1.00 81.75 99 GLY A O 1
ATOM 758 N N . SER A 1 100 ? 8.932 -7.260 -9.602 1.00 80.44 100 SER A N 1
ATOM 759 C CA . SER A 1 100 ? 7.681 -6.885 -8.920 1.00 80.44 100 SER A CA 1
ATOM 760 C C . SER A 1 100 ? 6.894 -8.115 -8.468 1.00 80.44 100 SER A C 1
ATOM 762 O O . SER A 1 100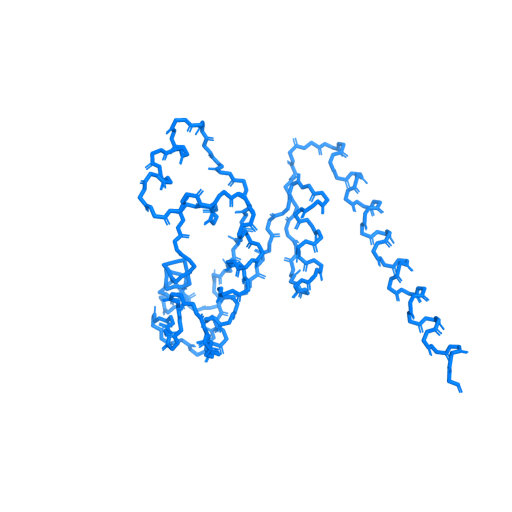 ? 6.250 -8.075 -7.424 1.00 80.44 100 SER A O 1
ATOM 764 N N . ALA A 1 101 ? 6.966 -9.213 -9.224 1.00 87.25 101 ALA A N 1
ATOM 765 C CA . ALA A 1 101 ? 6.339 -10.477 -8.850 1.00 87.25 101 ALA A CA 1
ATOM 766 C C . ALA A 1 101 ? 7.028 -11.128 -7.639 1.00 87.25 101 ALA A C 1
ATOM 768 O O . ALA A 1 101 ? 6.349 -11.682 -6.777 1.00 87.25 101 ALA A O 1
ATOM 769 N N . SER A 1 102 ? 8.352 -10.995 -7.513 1.00 86.94 102 SER A N 1
ATOM 770 C CA . SER A 1 102 ? 9.095 -11.472 -6.342 1.00 86.94 102 SER A CA 1
ATOM 771 C C . SER A 1 102 ? 8.683 -10.758 -5.054 1.00 86.94 102 SER A C 1
ATOM 773 O O . SER A 1 102 ? 8.634 -11.399 -4.010 1.00 86.94 102 SER A O 1
ATOM 775 N N . VAL A 1 103 ? 8.319 -9.470 -5.114 1.00 88.75 103 VAL A N 1
ATOM 776 C CA . VAL A 1 103 ? 7.777 -8.731 -3.958 1.00 88.75 103 VAL A CA 1
ATOM 777 C C . VAL A 1 103 ? 6.454 -9.344 -3.497 1.00 88.75 103 VAL A C 1
ATOM 779 O O . VAL A 1 103 ? 6.277 -9.578 -2.306 1.00 88.75 103 VAL A O 1
ATOM 782 N N . ALA A 1 104 ? 5.546 -9.666 -4.424 1.00 89.88 104 ALA A N 1
ATOM 783 C CA . ALA A 1 104 ? 4.284 -10.324 -4.079 1.00 89.88 104 ALA A CA 1
ATOM 784 C C . ALA A 1 104 ? 4.510 -11.701 -3.448 1.00 89.88 104 ALA A C 1
ATOM 786 O O . ALA A 1 104 ? 3.923 -11.997 -2.409 1.00 89.88 104 ALA A O 1
ATOM 787 N N . ALA A 1 105 ? 5.418 -12.495 -4.024 1.00 89.25 105 ALA A N 1
ATOM 788 C CA . ALA A 1 105 ? 5.800 -13.793 -3.480 1.00 89.25 105 ALA A CA 1
ATOM 789 C C . ALA A 1 105 ? 6.413 -13.667 -2.075 1.00 89.25 105 ALA A C 1
ATOM 791 O O . ALA A 1 105 ? 5.999 -14.372 -1.161 1.00 89.25 105 ALA A O 1
ATOM 792 N N . HIS A 1 106 ? 7.338 -12.724 -1.877 1.00 88.38 106 HIS A N 1
ATOM 793 C CA . HIS A 1 106 ? 7.971 -12.465 -0.582 1.00 88.38 106 HIS A CA 1
ATOM 794 C C . HIS A 1 106 ? 6.958 -12.027 0.486 1.00 88.38 106 HIS A C 1
ATOM 796 O O . HIS A 1 106 ? 7.064 -12.415 1.647 1.00 88.38 106 HIS A O 1
ATOM 802 N N . CYS A 1 107 ? 5.947 -11.244 0.103 1.00 87.94 107 CYS A N 1
ATOM 803 C CA . CYS A 1 107 ? 4.889 -10.812 1.010 1.00 87.94 107 CYS A CA 1
ATOM 804 C C . CYS A 1 107 ? 3.753 -11.838 1.180 1.00 87.94 107 CYS A C 1
ATOM 806 O O . CYS A 1 107 ? 2.900 -11.621 2.043 1.00 87.94 107 CYS A O 1
ATOM 808 N N . GLY A 1 108 ? 3.708 -12.910 0.380 1.00 91.19 108 GLY A N 1
ATOM 809 C CA . GLY A 1 108 ? 2.588 -13.856 0.344 1.00 91.19 108 GLY A CA 1
ATOM 810 C C . GLY A 1 108 ? 1.265 -13.209 -0.084 1.00 91.19 108 GLY A C 1
ATOM 811 O O . GLY A 1 108 ? 0.217 -13.551 0.457 1.00 91.19 108 GLY A O 1
ATOM 812 N N . LEU A 1 109 ? 1.318 -12.223 -0.988 1.00 93.00 109 LEU A N 1
ATOM 813 C CA . LEU A 1 109 ? 0.155 -11.457 -1.451 1.00 93.00 109 LEU A CA 1
ATOM 814 C C . LEU A 1 109 ? -0.302 -11.910 -2.846 1.00 93.00 109 LEU A C 1
ATOM 816 O O . LEU A 1 109 ? 0.537 -12.319 -3.656 1.00 93.00 109 LEU A O 1
ATOM 820 N N . PRO A 1 110 ? -1.606 -11.798 -3.160 1.00 93.06 110 PRO A N 1
ATOM 821 C CA . PRO A 1 110 ? -2.107 -12.093 -4.492 1.00 93.06 110 PRO A CA 1
ATOM 822 C C . PRO A 1 110 ? -1.505 -11.144 -5.540 1.00 93.06 110 PRO A C 1
ATOM 824 O O . PRO A 1 110 ? -1.226 -9.965 -5.289 1.00 93.06 110 PRO A O 1
ATOM 827 N N . LEU A 1 111 ? -1.282 -11.690 -6.736 1.00 92.25 111 LEU A N 1
ATOM 828 C CA . LEU A 1 111 ? -0.595 -11.036 -7.847 1.00 92.25 111 LEU A CA 1
ATOM 829 C C . LEU A 1 111 ? -1.577 -10.744 -8.984 1.00 92.25 111 LEU A C 1
ATOM 831 O O . LEU A 1 111 ? -2.264 -11.641 -9.466 1.00 92.25 111 LEU A O 1
ATOM 835 N N . SER A 1 112 ? -1.570 -9.510 -9.479 1.00 91.06 112 SER A N 1
ATOM 836 C CA . SER A 1 112 ? -2.182 -9.125 -10.751 1.00 91.06 112 SER A CA 1
ATOM 837 C C . SER A 1 112 ? -1.077 -8.855 -11.773 1.00 91.06 112 SER A C 1
ATOM 839 O O . SER A 1 112 ? -0.150 -8.092 -11.500 1.00 91.06 112 SER A O 1
ATOM 841 N N . TRP A 1 113 ? -1.125 -9.492 -12.945 1.00 87.25 113 TRP A N 1
ATOM 842 C CA . TRP A 1 113 ? -0.089 -9.331 -13.970 1.00 87.25 113 TRP A CA 1
ATOM 843 C C . TRP A 1 113 ? -0.517 -8.364 -15.069 1.00 87.25 113 TRP A C 1
ATOM 845 O O . TRP A 1 113 ? -1.582 -8.507 -15.670 1.00 87.25 113 TRP A O 1
ATOM 855 N N . ALA A 1 114 ? 0.349 -7.401 -15.384 1.00 83.12 114 ALA A N 1
ATOM 856 C CA . ALA A 1 114 ? 0.106 -6.446 -16.452 1.00 83.12 114 ALA A CA 1
ATOM 857 C C . ALA A 1 114 ? 0.229 -7.125 -17.829 1.00 83.12 114 ALA A C 1
ATOM 859 O O . ALA A 1 114 ? 1.326 -7.458 -18.287 1.00 83.12 114 ALA A O 1
ATOM 860 N N . HIS A 1 115 ? -0.896 -7.288 -18.527 1.00 78.19 115 HIS A N 1
ATOM 861 C CA . HIS A 1 115 ? -0.923 -7.805 -19.895 1.00 78.19 115 HIS A CA 1
ATOM 862 C C . HIS A 1 115 ? -0.589 -6.703 -20.913 1.00 78.19 115 HIS A C 1
ATOM 864 O O . HIS A 1 115 ? -1.460 -6.174 -21.597 1.00 78.19 115 HIS A O 1
ATOM 870 N N . LEU A 1 116 ? 0.689 -6.322 -20.976 1.00 68.25 116 LEU A N 1
ATOM 871 C CA . LEU A 1 116 ? 1.185 -5.282 -21.890 1.00 68.25 116 LEU A CA 1
ATOM 872 C C . LEU A 1 116 ? 1.835 -5.865 -23.155 1.00 68.25 116 LEU A C 1
ATOM 874 O O . LEU A 1 116 ? 1.934 -5.182 -24.169 1.00 68.25 116 LEU A O 1
ATOM 878 N N . SER A 1 117 ? 2.291 -7.123 -23.103 1.00 61.19 117 SER A N 1
ATOM 879 C CA . SER A 1 117 ? 2.831 -7.857 -24.253 1.00 61.19 117 SER A CA 1
ATOM 880 C C . SER A 1 117 ? 2.781 -9.374 -24.033 1.00 61.19 117 SER A C 1
ATOM 882 O O . SER A 1 117 ? 2.892 -9.852 -22.902 1.00 61.19 117 SER A O 1
ATOM 884 N N . THR A 1 118 ? 2.680 -10.151 -25.115 1.00 70.88 118 THR A N 1
ATOM 885 C CA . THR A 1 118 ? 2.669 -11.627 -25.063 1.00 70.88 118 THR A CA 1
ATOM 886 C C . THR A 1 118 ? 3.963 -12.205 -24.480 1.00 70.88 118 THR A C 1
ATOM 888 O O . THR A 1 118 ? 3.926 -13.165 -23.714 1.00 70.88 118 THR A O 1
ATOM 891 N N . VAL A 1 119 ? 5.114 -11.587 -24.774 1.00 68.50 119 VAL A N 1
ATOM 892 C CA . VAL A 1 119 ? 6.434 -12.024 -24.277 1.00 68.50 119 VAL A CA 1
ATOM 893 C C . VAL A 1 119 ? 6.532 -11.921 -22.749 1.00 68.50 119 VAL A C 1
ATOM 895 O O . VAL A 1 119 ? 7.148 -12.773 -22.110 1.00 68.50 119 VAL A O 1
ATOM 898 N N . MET A 1 120 ? 5.893 -10.918 -22.138 1.00 63.88 120 MET A N 1
ATOM 899 C CA . MET A 1 120 ? 5.845 -10.785 -20.677 1.00 63.88 120 MET A CA 1
ATOM 900 C C . MET A 1 120 ? 5.085 -11.924 -20.000 1.00 63.88 120 MET A C 1
ATOM 902 O O . MET A 1 120 ? 5.500 -12.375 -18.938 1.00 63.88 120 MET A O 1
ATOM 906 N N . VAL A 1 121 ? 3.988 -12.397 -20.594 1.00 62.16 121 VAL A N 1
ATOM 907 C CA . VAL A 1 121 ? 3.167 -13.465 -20.001 1.00 62.16 121 VAL A CA 1
ATOM 908 C C . VAL A 1 121 ? 3.933 -14.786 -19.949 1.00 62.16 121 VAL A C 1
ATOM 910 O O . VAL A 1 121 ? 3.919 -15.460 -18.923 1.00 62.16 121 VAL A O 1
ATOM 913 N N . LEU A 1 122 ? 4.657 -15.124 -21.021 1.00 70.25 122 LEU A N 1
ATOM 914 C CA . LEU A 1 122 ? 5.474 -16.341 -21.065 1.00 70.25 122 LEU A CA 1
ATOM 915 C C . LEU A 1 122 ? 6.584 -16.317 -20.006 1.00 70.25 122 LEU A C 1
ATOM 917 O O . LEU A 1 122 ? 6.808 -17.324 -19.340 1.00 70.25 122 LEU A O 1
ATOM 921 N N . ARG A 1 123 ? 7.217 -15.154 -19.788 1.00 67.94 123 ARG A N 1
ATOM 922 C CA . ARG A 1 123 ? 8.215 -14.982 -18.719 1.00 67.94 12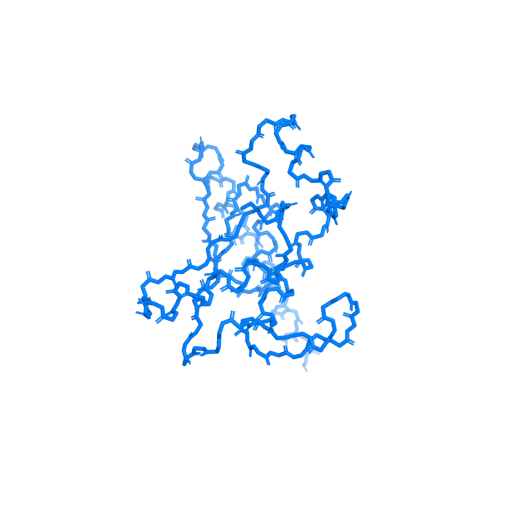3 ARG A CA 1
ATOM 923 C C . ARG A 1 123 ? 7.629 -15.162 -17.320 1.00 67.94 123 ARG A C 1
ATOM 925 O O . ARG A 1 123 ? 8.279 -15.773 -16.474 1.00 67.94 123 ARG A O 1
ATOM 932 N N . LEU A 1 124 ? 6.411 -14.673 -17.072 1.00 69.31 124 LEU A N 1
ATOM 933 C CA . LEU A 1 124 ? 5.742 -14.893 -15.789 1.00 69.31 124 LEU A CA 1
ATOM 934 C C . LEU A 1 124 ? 5.478 -16.382 -15.543 1.00 69.31 124 LEU A C 1
ATOM 936 O O . LEU A 1 124 ? 5.739 -16.849 -14.440 1.00 69.31 124 LEU A O 1
ATOM 940 N N . ALA A 1 125 ? 4.986 -17.119 -16.542 1.00 70.94 125 ALA A N 1
ATOM 941 C CA . ALA A 1 125 ? 4.708 -18.548 -16.391 1.00 70.94 125 ALA A CA 1
ATOM 942 C C . ALA A 1 125 ? 5.970 -19.314 -15.960 1.00 70.94 125 ALA A C 1
ATOM 944 O O . ALA A 1 125 ? 5.961 -19.986 -14.931 1.00 70.94 125 ALA A O 1
ATOM 945 N N . THR A 1 126 ? 7.094 -19.088 -16.649 1.00 71.81 126 THR A N 1
ATOM 946 C CA . THR A 1 126 ? 8.390 -19.677 -16.271 1.00 71.81 126 THR A CA 1
ATOM 947 C C . THR A 1 126 ? 8.882 -19.237 -14.888 1.00 71.81 126 THR A C 1
ATOM 949 O O . THR A 1 126 ? 9.549 -19.998 -14.192 1.00 71.81 126 THR A O 1
ATOM 952 N N . PHE A 1 127 ? 8.566 -18.012 -14.464 1.00 77.00 127 PHE A N 1
ATOM 953 C CA . PHE A 1 127 ? 8.948 -17.497 -13.149 1.00 77.00 127 PHE A CA 1
ATOM 954 C C . PHE A 1 127 ? 8.105 -18.093 -12.010 1.00 77.00 127 PHE A C 1
ATOM 956 O O . PHE A 1 127 ? 8.636 -18.436 -10.958 1.00 77.00 127 PHE A O 1
ATOM 963 N N . ILE A 1 128 ? 6.795 -18.253 -12.207 1.00 74.31 128 ILE A N 1
ATOM 964 C CA . ILE A 1 128 ? 5.926 -18.918 -11.225 1.00 74.31 128 ILE A CA 1
ATOM 965 C C . ILE A 1 128 ? 6.349 -20.383 -11.065 1.00 74.31 128 ILE A C 1
ATOM 967 O O . ILE A 1 128 ? 6.455 -20.868 -9.938 1.00 74.31 128 ILE A O 1
ATOM 971 N N . GLU A 1 129 ? 6.658 -21.066 -12.172 1.00 74.69 129 GLU A N 1
ATOM 972 C CA . GLU A 1 129 ? 7.191 -22.431 -12.145 1.00 74.69 129 GLU A CA 1
ATOM 973 C C . GLU A 1 129 ? 8.508 -22.515 -11.360 1.00 74.69 129 GLU A C 1
ATOM 975 O O . GLU A 1 129 ? 8.668 -23.405 -10.524 1.00 74.69 129 GLU A O 1
ATOM 980 N N . SER A 1 130 ? 9.429 -21.564 -11.549 1.00 71.81 130 SER A N 1
ATOM 981 C CA . SER A 1 130 ? 10.707 -21.567 -10.826 1.00 71.81 130 SER A CA 1
ATOM 982 C C . SER A 1 130 ? 10.549 -21.302 -9.323 1.00 71.81 130 SER A C 1
ATOM 984 O O . SER A 1 130 ? 11.203 -21.975 -8.523 1.00 71.81 130 SER A O 1
ATOM 986 N N . ILE A 1 131 ? 9.637 -20.408 -8.912 1.00 68.69 131 ILE A N 1
ATOM 987 C CA . ILE A 1 131 ? 9.293 -20.195 -7.493 1.00 68.69 131 ILE A CA 1
ATOM 988 C C . ILE A 1 131 ? 8.738 -21.473 -6.864 1.00 68.69 131 ILE A C 1
ATOM 990 O O . ILE A 1 131 ? 9.135 -21.829 -5.749 1.00 68.69 131 ILE A O 1
ATOM 994 N N . PHE A 1 132 ? 7.823 -22.150 -7.562 1.00 64.19 132 PHE A N 1
ATOM 995 C CA . PHE A 1 132 ? 7.188 -23.366 -7.062 1.00 64.19 132 PHE A CA 1
ATOM 996 C C . PHE A 1 132 ? 8.213 -24.494 -6.885 1.00 64.19 132 PHE A C 1
ATOM 998 O O . PHE A 1 132 ? 8.261 -25.122 -5.827 1.00 64.19 132 PHE A O 1
ATOM 1005 N N . VAL A 1 133 ? 9.099 -24.694 -7.867 1.00 67.25 133 VAL A N 1
ATOM 1006 C CA . VAL A 1 133 ? 10.183 -25.690 -7.796 1.00 67.25 133 VAL A CA 1
ATOM 1007 C C . VAL A 1 133 ? 11.162 -25.385 -6.655 1.00 67.25 133 VAL A C 1
ATOM 1009 O O . VAL A 1 133 ? 11.550 -26.298 -5.926 1.00 67.25 133 VAL A O 1
ATOM 1012 N N . LEU A 1 134 ? 11.521 -24.114 -6.440 1.00 61.28 134 LEU A N 1
ATOM 1013 C CA . LEU A 1 134 ? 12.397 -23.698 -5.336 1.00 61.28 134 LEU A CA 1
ATOM 1014 C C . LEU A 1 134 ? 11.782 -23.979 -3.958 1.00 61.28 134 LEU A C 1
ATOM 1016 O O . LEU A 1 134 ? 12.467 -24.503 -3.076 1.00 61.28 134 LEU A O 1
ATOM 1020 N N . HIS A 1 135 ? 10.494 -23.680 -3.765 1.00 60.34 135 HIS A N 1
ATOM 1021 C CA . HIS A 1 135 ? 9.812 -23.948 -2.493 1.00 60.34 135 HIS A CA 1
ATOM 1022 C C . HIS A 1 135 ? 9.632 -25.448 -2.242 1.00 60.34 135 HIS A C 1
ATOM 1024 O O . HIS A 1 135 ? 9.830 -25.899 -1.114 1.00 60.34 135 HIS A O 1
ATOM 1030 N N . LEU A 1 136 ? 9.343 -26.235 -3.284 1.00 60.41 136 LEU A N 1
ATOM 1031 C CA . LEU A 1 136 ? 9.245 -27.691 -3.172 1.00 60.41 136 LEU A CA 1
ATOM 1032 C C . LEU A 1 136 ? 10.607 -28.321 -2.835 1.00 60.41 136 LEU A C 1
ATOM 1034 O O . LEU A 1 136 ? 10.693 -29.166 -1.949 1.00 60.41 136 LEU A O 1
ATOM 1038 N N . SER A 1 137 ? 11.688 -27.862 -3.475 1.00 65.62 137 SER A N 1
ATOM 1039 C CA . SER A 1 137 ? 13.052 -28.329 -3.196 1.00 65.62 137 SER A CA 1
ATOM 1040 C C . SER A 1 137 ? 13.506 -27.980 -1.775 1.00 65.62 137 SER A C 1
ATOM 1042 O O . SER A 1 137 ? 14.106 -28.816 -1.103 1.00 65.62 137 SER A O 1
ATOM 1044 N N . THR A 1 138 ? 13.191 -26.774 -1.295 1.00 66.25 138 THR A N 1
ATOM 1045 C CA . THR A 1 138 ? 13.526 -26.342 0.074 1.00 66.25 138 THR A CA 1
ATOM 1046 C C . THR A 1 138 ? 12.737 -27.146 1.113 1.00 66.25 138 THR A C 1
ATOM 1048 O O . THR A 1 138 ? 13.297 -27.582 2.117 1.00 66.25 138 THR A O 1
ATOM 1051 N N . ALA A 1 139 ? 11.453 -27.413 0.852 1.00 65.38 139 ALA A N 1
ATOM 1052 C CA . ALA A 1 139 ? 10.622 -28.248 1.718 1.00 65.38 139 ALA A CA 1
ATOM 1053 C C . ALA A 1 139 ? 11.121 -29.704 1.782 1.00 65.38 139 ALA A C 1
ATOM 1055 O O . ALA A 1 139 ? 11.152 -30.294 2.861 1.00 65.38 139 ALA A O 1
ATOM 1056 N N . ILE A 1 140 ? 11.571 -30.267 0.654 1.00 66.56 140 ILE A N 1
ATOM 1057 C CA . ILE A 1 140 ? 12.163 -31.613 0.595 1.00 66.56 140 ILE A CA 1
ATOM 1058 C C . ILE A 1 140 ? 13.492 -31.667 1.359 1.00 66.56 140 ILE A C 1
ATOM 1060 O O . ILE A 1 140 ? 13.711 -32.602 2.126 1.00 66.56 140 ILE A O 1
ATOM 1064 N N . GLN A 1 141 ? 14.363 -30.666 1.205 1.00 64.56 141 GLN A N 1
ATOM 1065 C CA . GLN A 1 141 ? 15.641 -30.607 1.926 1.00 64.56 141 GLN A CA 1
ATOM 1066 C C . GLN A 1 141 ? 15.453 -30.486 3.442 1.00 64.56 141 GLN A C 1
ATOM 1068 O O . GLN A 1 141 ? 16.158 -31.154 4.194 1.00 64.56 141 GLN A O 1
ATOM 1073 N N . LEU A 1 142 ? 14.475 -29.696 3.896 1.00 64.38 142 LEU A N 1
ATOM 1074 C CA . LEU A 1 142 ? 14.130 -29.601 5.316 1.00 64.38 142 LEU A CA 1
ATOM 1075 C C . LEU A 1 142 ? 13.583 -30.930 5.856 1.00 64.38 142 LEU A C 1
ATOM 1077 O O . LEU A 1 142 ? 13.966 -31.340 6.948 1.00 64.38 142 LEU A O 1
ATOM 1081 N N . PHE A 1 143 ? 12.767 -31.644 5.075 1.00 64.31 143 PHE A N 1
ATOM 1082 C CA . PHE A 1 143 ? 12.240 -32.962 5.449 1.00 64.31 143 PHE A CA 1
ATOM 1083 C C . PHE A 1 143 ? 13.317 -34.060 5.499 1.00 64.31 143 PHE A C 1
ATOM 1085 O O . PHE A 1 143 ? 13.215 -34.976 6.301 1.00 64.31 143 PHE A O 1
ATOM 1092 N N . GLN A 1 144 ? 14.363 -33.969 4.672 1.00 64.50 144 GLN A N 1
ATOM 1093 C CA . GLN A 1 144 ? 15.492 -34.913 4.666 1.00 64.50 144 GLN A CA 1
ATOM 1094 C C . GLN A 1 144 ? 16.563 -34.613 5.731 1.00 64.50 144 GLN A C 1
ATOM 1096 O O . GLN A 1 144 ? 17.500 -35.393 5.885 1.00 64.50 144 GLN A O 1
ATOM 1101 N N . SER A 1 145 ? 16.449 -33.485 6.437 1.00 61.00 145 SER A N 1
ATOM 1102 C CA . SER A 1 145 ? 17.380 -33.060 7.493 1.00 61.00 145 SER A CA 1
ATOM 1103 C C . SER A 1 145 ? 16.911 -33.376 8.923 1.00 61.00 145 SER A C 1
ATOM 1105 O O . SER A 1 145 ? 17.585 -32.988 9.878 1.00 61.00 145 SER A O 1
ATOM 1107 N N . VAL A 1 146 ? 15.779 -34.078 9.062 1.00 57.69 146 VAL A N 1
ATOM 1108 C CA . VAL A 1 146 ? 15.197 -34.592 10.319 1.00 57.69 146 VAL A CA 1
ATOM 1109 C C . VAL A 1 146 ? 15.274 -36.114 10.319 1.00 57.69 146 VAL A C 1
ATOM 1111 O O . VAL A 1 146 ? 15.580 -36.678 11.391 1.00 57.69 146 VAL A O 1
#

pLDDT: mean 83.05, std 13.23, range [46.78, 97.12]

Secondary structure (DSSP, 8-state):
-GGGS-HHHHHHHHHHHHHHSTTS--EEEE-S--S-HHHHHHHHTTT----GGGHHHHHHHHHHHHTTPPP-SSTTTT---SS--SS-PPEEEEESSHHHHHHHHHHT--EEE--S-HHHHHHHHHHHHHHHHHHHHHHHHHHTT-

Foldseek 3Di:
DPLLDQLLVLLQVQQVVCQVPPPPDAAEDEQDLPDDPVVSCVSCVPDRPPHSVCRLVSLVVNVCQQVQHADCDDPCGRPHRDDDDPHGHAYEYEDADLVSVVSCVVVVHHYDYDPPDPVSVVVVVVSVVVVVVVVVVVVVVVVVVD